Protein AF-A0A067DYV3-F1 (afdb_monomer)

pLDDT: mean 90.8, std 12.1, range [47.94, 98.81]

Mean predicted aligned error: 5.03 Å

Foldseek 3Di:
DVVLCCLQCVQAVVLVVVCVVCLVVQLVVQAAEAEHEAACLLVDPDPPCVSNNVSRVNVQVVQVVCCVVCVVSNYHGYYDHDYDDPDPVVVVVVVVVVVVVVVVD

Seque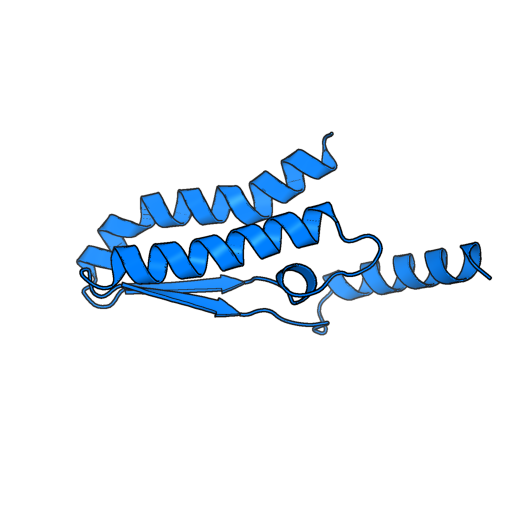nce (105 aa):
MEDFSTIMTTNFESAYHLSQLAHPLLKASGNGNIVFISSVAGVIALPMCSIYASSKGAMNELTKNLACEWAKDKIRVNSVAPWMIRTPLVDNLKKILRSWNKQIA

Secondary structure (DSSP, 8-state):
-HHHHHHHIIIIIHHHHHHHHHHHHHHHTSSEEEEEE--GGGTS--TT-HHHHHHHHHHHHHHHHHHHHHGGGTEEEEEE---S-SSHHHHHHHHHHHHHHHH--

Structure (mmCIF, N/CA/C/O backbone):
data_AF-A0A067DYV3-F1
#
_entry.id   AF-A0A067DYV3-F1
#
loop_
_atom_site.group_PDB
_atom_site.id
_atom_site.type_symbol
_atom_site.label_atom_id
_atom_site.label_alt_id
_atom_site.label_comp_id
_atom_site.label_asym_id
_atom_site.label_entity_id
_atom_site.label_seq_id
_atom_site.pdbx_PDB_ins_code
_atom_site.Cartn_x
_atom_site.Cartn_y
_atom_site.Cartn_z
_atom_site.o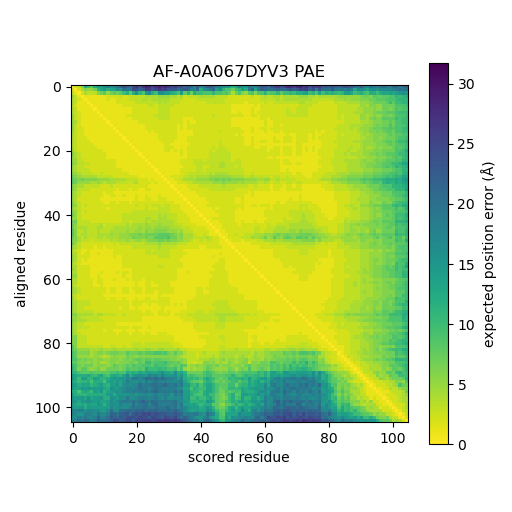ccupancy
_atom_site.B_iso_or_equiv
_atom_site.auth_seq_id
_atom_site.auth_comp_id
_atom_site.auth_asym_id
_atom_site.auth_atom_id
_atom_site.pdbx_PDB_model_num
ATOM 1 N N . MET A 1 1 ? 19.197 8.541 -10.125 1.00 47.94 1 MET A N 1
ATOM 2 C CA . MET A 1 1 ? 18.776 8.888 -8.745 1.00 47.94 1 MET A CA 1
ATOM 3 C C . MET A 1 1 ? 17.387 9.504 -8.737 1.00 47.94 1 MET A C 1
ATOM 5 O O . MET A 1 1 ? 16.595 9.108 -7.894 1.00 47.94 1 MET A O 1
ATOM 9 N N . GLU A 1 2 ? 17.077 10.386 -9.691 1.00 60.88 2 GLU A N 1
ATOM 10 C CA . GLU A 1 2 ? 15.751 11.003 -9.845 1.00 60.88 2 GLU A CA 1
ATOM 11 C C . GLU A 1 2 ? 14.628 9.957 -9.985 1.00 60.88 2 GLU A C 1
ATOM 13 O O . GLU A 1 2 ? 13.720 9.943 -9.163 1.00 60.88 2 GLU A O 1
ATOM 18 N N . ASP A 1 3 ? 14.782 8.960 -10.869 1.00 81.69 3 ASP A N 1
ATOM 19 C CA . ASP A 1 3 ? 13.782 7.888 -11.049 1.00 81.69 3 ASP A CA 1
ATOM 20 C C . ASP A 1 3 ? 13.462 7.093 -9.773 1.00 81.69 3 ASP A C 1
ATOM 22 O O . ASP A 1 3 ? 12.311 6.732 -9.541 1.00 81.69 3 ASP A O 1
ATOM 26 N N . PHE A 1 4 ? 14.462 6.812 -8.927 1.00 91.56 4 PHE A N 1
ATOM 27 C CA . PHE A 1 4 ? 14.230 6.068 -7.686 1.00 91.56 4 PHE A CA 1
ATOM 28 C C . PHE A 1 4 ? 13.371 6.874 -6.715 1.00 91.56 4 PHE A C 1
ATOM 30 O O . PHE A 1 4 ? 12.333 6.387 -6.265 1.00 91.56 4 PHE A O 1
ATOM 37 N N . SER A 1 5 ? 13.806 8.103 -6.423 1.00 95.19 5 SER A N 1
ATOM 38 C CA . SER A 1 5 ? 13.125 8.997 -5.486 1.00 95.19 5 SER A CA 1
ATOM 39 C C . SER A 1 5 ? 11.705 9.281 -5.965 1.00 95.19 5 SER A C 1
ATOM 41 O O . SER A 1 5 ? 10.744 9.033 -5.244 1.00 95.19 5 SER A O 1
ATOM 43 N N . THR A 1 6 ? 11.543 9.659 -7.236 1.00 95.25 6 THR A N 1
ATOM 44 C CA . THR A 1 6 ? 10.227 9.937 -7.814 1.00 95.25 6 THR A CA 1
ATOM 45 C C . THR A 1 6 ? 9.287 8.737 -7.702 1.00 95.25 6 THR A C 1
ATOM 47 O O . THR A 1 6 ? 8.142 8.914 -7.284 1.00 95.25 6 THR A O 1
ATOM 50 N N . ILE A 1 7 ? 9.740 7.517 -8.021 1.00 95.00 7 ILE A N 1
ATOM 51 C CA . ILE A 1 7 ? 8.894 6.314 -7.937 1.00 95.00 7 ILE A CA 1
ATOM 52 C C . ILE A 1 7 ? 8.521 5.996 -6.485 1.00 95.00 7 ILE A C 1
ATOM 54 O O . ILE A 1 7 ? 7.349 5.729 -6.208 1.00 95.00 7 ILE A O 1
ATOM 58 N N . MET A 1 8 ? 9.485 6.016 -5.563 1.00 97.12 8 MET A N 1
ATOM 59 C CA . MET A 1 8 ? 9.242 5.673 -4.159 1.00 97.12 8 MET A CA 1
ATOM 60 C C . MET A 1 8 ? 8.365 6.711 -3.462 1.00 97.12 8 MET A C 1
ATOM 62 O O . MET A 1 8 ? 7.363 6.336 -2.847 1.00 97.12 8 MET A O 1
ATOM 66 N N . THR A 1 9 ? 8.668 7.998 -3.632 1.00 97.56 9 THR A N 1
ATOM 67 C CA . THR A 1 9 ? 7.876 9.084 -3.055 1.00 97.56 9 THR A CA 1
ATOM 68 C C . THR A 1 9 ? 6.454 9.083 -3.609 1.00 97.56 9 THR A C 1
ATOM 70 O O . THR A 1 9 ? 5.488 9.162 -2.849 1.00 97.56 9 THR A O 1
ATOM 73 N N . THR A 1 10 ? 6.294 8.907 -4.925 1.00 96.06 10 THR A N 1
ATOM 74 C CA . THR A 1 10 ? 4.966 8.921 -5.559 1.00 96.06 10 THR A CA 1
ATOM 75 C C . THR A 1 10 ? 4.130 7.703 -5.187 1.00 96.06 10 THR A C 1
ATOM 77 O O . THR A 1 10 ? 2.943 7.857 -4.914 1.00 96.06 10 THR A O 1
ATOM 80 N N . ASN A 1 11 ? 4.701 6.495 -5.183 1.00 96.69 11 ASN A N 1
ATOM 81 C CA . ASN A 1 11 ? 3.914 5.275 -4.989 1.00 96.69 11 ASN A CA 1
ATOM 82 C C . ASN A 1 11 ? 3.753 4.889 -3.519 1.00 96.69 11 ASN A C 1
ATOM 84 O O . ASN A 1 11 ? 2.665 4.479 -3.120 1.00 96.69 11 ASN A O 1
ATOM 88 N N . PHE A 1 12 ? 4.838 4.943 -2.747 1.00 97.94 12 PHE A N 1
ATOM 89 C CA . PHE A 1 12 ? 4.880 4.382 -1.401 1.00 97.94 12 PHE A CA 1
ATOM 90 C C . PHE A 1 12 ? 4.750 5.458 -0.325 1.00 97.94 12 PHE A C 1
ATOM 92 O O . PHE A 1 12 ? 3.833 5.378 0.492 1.00 97.94 12 PHE A O 1
ATOM 99 N N . GLU A 1 13 ? 5.618 6.473 -0.328 1.00 98.25 13 GLU A N 1
ATOM 100 C CA . GLU A 1 13 ? 5.633 7.482 0.745 1.00 98.25 13 GLU A CA 1
ATOM 101 C C . GLU A 1 13 ? 4.330 8.285 0.769 1.00 98.25 13 GLU A C 1
ATOM 103 O O . GLU A 1 13 ? 3.757 8.490 1.838 1.00 98.25 13 GLU A O 1
ATOM 108 N N . SER A 1 14 ? 3.807 8.668 -0.402 1.00 98.06 14 SER A N 1
ATOM 109 C CA . SER A 1 14 ? 2.518 9.362 -0.508 1.00 98.06 14 SER A CA 1
ATOM 110 C C . SER A 1 14 ? 1.379 8.560 0.137 1.00 98.06 14 SER A C 1
ATOM 112 O O . SER A 1 14 ? 0.603 9.103 0.924 1.00 98.06 14 SER A O 1
ATOM 114 N N . ALA A 1 15 ? 1.309 7.255 -0.143 1.00 98.19 15 ALA A N 1
ATOM 115 C CA . ALA A 1 15 ? 0.290 6.352 0.373 1.00 98.19 15 ALA A CA 1
ATOM 116 C C . ALA A 1 15 ? 0.437 6.155 1.887 1.00 98.19 15 ALA A C 1
ATOM 118 O O . ALA A 1 15 ? -0.561 6.182 2.612 1.00 98.19 15 ALA A O 1
ATOM 119 N N . TYR A 1 16 ? 1.671 6.004 2.369 1.00 98.50 16 TYR A N 1
ATOM 120 C CA . TYR A 1 16 ? 1.980 5.890 3.790 1.00 98.50 16 TYR A CA 1
ATOM 121 C C . TYR A 1 16 ? 1.576 7.152 4.562 1.00 98.50 16 TYR A C 1
ATOM 123 O O . TYR A 1 16 ? 0.762 7.075 5.485 1.00 98.50 16 TYR A O 1
ATOM 131 N N . HIS A 1 17 ? 2.066 8.323 4.149 1.00 98.69 17 HIS A N 1
ATOM 132 C CA . HIS A 1 17 ? 1.785 9.584 4.835 1.00 98.69 17 HIS A CA 1
ATOM 133 C C . HIS A 1 17 ? 0.305 9.963 4.773 1.00 98.69 17 HIS A C 1
ATOM 135 O O . HIS A 1 17 ? -0.263 10.372 5.787 1.00 98.69 17 HIS A O 1
ATOM 141 N N . LEU A 1 18 ? -0.355 9.765 3.626 1.00 98.50 18 LEU A N 1
ATOM 142 C CA . LEU A 1 18 ? -1.795 9.994 3.517 1.00 98.50 18 LEU A CA 1
ATOM 143 C C . LEU A 1 18 ? -2.578 9.087 4.471 1.00 98.50 18 LEU A C 1
ATOM 145 O O . LEU A 1 18 ? -3.530 9.544 5.096 1.00 98.50 18 LEU A O 1
ATOM 149 N N . SER A 1 19 ? -2.164 7.828 4.630 1.00 98.56 19 SER A N 1
ATOM 150 C CA . SER A 1 19 ? -2.818 6.904 5.561 1.00 98.56 19 SER A CA 1
ATOM 151 C C . SER A 1 19 ? -2.687 7.380 7.008 1.00 98.56 19 SER A C 1
ATOM 153 O O . SER A 1 19 ? -3.678 7.367 7.737 1.00 98.56 19 SER A O 1
ATOM 155 N N . GLN A 1 20 ? -1.504 7.852 7.418 1.00 98.50 20 GLN A N 1
ATOM 156 C CA . GLN A 1 20 ? -1.297 8.407 8.762 1.00 98.50 20 GLN A CA 1
ATOM 157 C C . GLN A 1 20 ? -2.196 9.621 9.022 1.00 98.50 2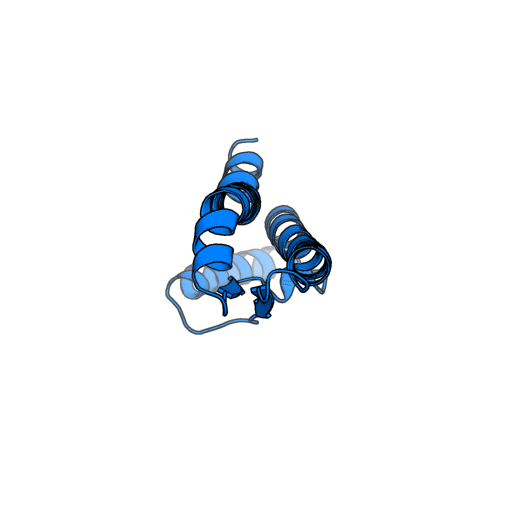0 GLN A C 1
ATOM 159 O O . GLN A 1 20 ? -2.850 9.697 10.062 1.00 98.50 20 GLN A O 1
ATOM 164 N N . LEU A 1 21 ? -2.270 10.546 8.060 1.00 98.75 21 LEU A N 1
ATOM 165 C CA . LEU A 1 21 ? -3.113 11.740 8.159 1.00 98.75 21 LEU A CA 1
ATOM 166 C C . LEU A 1 21 ? -4.612 11.400 8.138 1.00 98.75 21 LEU A C 1
ATOM 168 O O . LEU A 1 21 ? -5.407 12.062 8.804 1.00 98.75 21 LEU A O 1
ATOM 172 N N . ALA A 1 22 ? -5.006 10.361 7.399 1.00 98.44 22 ALA A N 1
ATOM 173 C CA . ALA A 1 22 ? -6.395 9.929 7.286 1.00 98.44 22 ALA A CA 1
ATOM 174 C C . ALA A 1 22 ? -6.881 9.110 8.491 1.00 98.44 22 ALA A C 1
ATOM 176 O O . ALA A 1 22 ? -8.088 9.072 8.730 1.00 98.44 22 ALA A O 1
ATOM 177 N N . HIS A 1 23 ? -5.988 8.470 9.258 1.00 98.69 23 HIS A N 1
ATOM 178 C CA . HIS A 1 23 ? -6.346 7.614 10.400 1.00 98.69 23 HIS A CA 1
ATOM 179 C C . HIS A 1 23 ? -7.379 8.232 11.361 1.00 98.69 23 HIS A C 1
ATOM 181 O O . HIS A 1 23 ? -8.409 7.586 11.572 1.00 98.69 23 HIS A O 1
ATOM 187 N N . PRO A 1 24 ? -7.213 9.464 11.895 1.00 98.56 24 PRO A N 1
ATOM 188 C CA . PRO A 1 24 ? -8.201 10.042 12.808 1.00 98.56 24 PRO A CA 1
ATOM 189 C C . PRO A 1 24 ? -9.583 10.211 12.162 1.00 98.56 24 PRO A C 1
ATOM 191 O O . PRO A 1 24 ? -10.599 9.974 12.814 1.00 98.56 24 PRO A O 1
ATOM 194 N N . LEU A 1 25 ? -9.635 10.561 10.874 1.00 98.56 25 LEU A N 1
ATOM 195 C CA . LEU A 1 25 ? -10.885 10.738 10.129 1.00 98.56 25 LEU A CA 1
ATOM 196 C C . LEU A 1 25 ? -11.561 9.391 9.841 1.00 98.56 25 LEU A C 1
ATOM 198 O O . LEU A 1 25 ? -12.770 9.239 10.023 1.00 98.56 25 LEU A O 1
ATOM 202 N N . LEU A 1 26 ? -10.775 8.389 9.445 1.00 98.62 26 LEU A N 1
ATOM 203 C CA . LEU A 1 26 ? -11.250 7.025 9.219 1.00 98.62 26 LEU A CA 1
ATOM 204 C C . LEU A 1 26 ? -11.783 6.408 10.511 1.00 98.62 26 LEU A C 1
ATOM 206 O O . LEU A 1 26 ? -12.852 5.801 10.502 1.00 98.62 26 LEU A O 1
ATOM 210 N N . LYS A 1 27 ? -11.088 6.616 11.630 1.00 98.44 27 LYS A N 1
ATOM 211 C CA . LYS A 1 27 ? -11.530 6.167 12.951 1.00 98.44 27 LYS A CA 1
ATOM 212 C C . LYS A 1 27 ? -12.824 6.860 13.376 1.00 98.44 27 LYS A C 1
ATOM 214 O O . LYS A 1 27 ? -13.749 6.186 13.824 1.00 98.44 27 LYS A O 1
ATOM 219 N N . ALA A 1 28 ? -12.923 8.179 13.190 1.00 98.44 28 ALA A N 1
ATOM 220 C CA . ALA A 1 28 ? -14.132 8.941 13.506 1.00 98.44 28 ALA A CA 1
ATOM 221 C C . ALA A 1 28 ? -15.356 8.484 12.693 1.00 98.44 28 ALA A C 1
ATOM 223 O O . ALA A 1 28 ? -16.477 8.554 13.190 1.00 98.44 28 ALA A O 1
ATOM 224 N N . SER A 1 29 ? -15.152 7.960 11.478 1.00 97.94 29 SER A N 1
ATOM 225 C CA . SER A 1 29 ? -16.242 7.420 10.650 1.00 97.94 29 SER A CA 1
ATOM 226 C C . SER A 1 29 ? -16.899 6.153 11.223 1.00 97.94 29 SER A C 1
ATOM 228 O O . SER A 1 29 ? -18.014 5.812 10.835 1.00 97.94 29 SER A O 1
ATOM 230 N N . GLY A 1 30 ? -16.211 5.419 12.107 1.00 96.94 30 GLY A N 1
ATOM 231 C CA . GLY A 1 30 ? -16.691 4.163 12.695 1.00 96.94 30 GLY A CA 1
ATOM 232 C C . GLY A 1 30 ? -16.732 2.949 11.750 1.00 96.94 30 GLY A C 1
ATOM 233 O O . GLY A 1 30 ? -17.036 1.848 12.215 1.00 96.94 30 GLY A O 1
ATOM 234 N N . ASN A 1 31 ? -16.428 3.126 10.456 1.00 97.19 31 ASN A N 1
ATOM 235 C CA . ASN A 1 31 ? -16.355 2.064 9.442 1.00 97.19 31 ASN A CA 1
ATOM 236 C C . ASN A 1 31 ? -15.382 2.446 8.305 1.00 97.19 31 ASN A C 1
ATOM 238 O O . ASN A 1 31 ? -15.752 2.533 7.128 1.00 97.19 31 ASN A O 1
ATOM 242 N N . GLY A 1 32 ? -14.133 2.740 8.666 1.00 98.19 32 GLY A N 1
ATOM 243 C CA . GLY A 1 32 ? -13.117 3.206 7.724 1.00 98.19 32 GLY A CA 1
ATOM 244 C C . GLY A 1 32 ? -12.669 2.112 6.751 1.00 98.19 32 GLY A C 1
ATOM 245 O O . GLY A 1 32 ? -12.562 0.939 7.108 1.00 98.19 32 GLY A O 1
ATOM 246 N N . ASN A 1 33 ? -12.367 2.489 5.508 1.00 98.44 33 ASN A N 1
ATOM 247 C CA . ASN A 1 33 ? -11.848 1.563 4.503 1.00 98.44 33 ASN A CA 1
ATOM 248 C C . ASN A 1 33 ? -10.721 2.217 3.696 1.00 98.44 33 ASN A C 1
ATOM 250 O O . ASN A 1 33 ? -10.880 3.330 3.200 1.00 98.44 33 ASN A O 1
ATOM 254 N N . ILE A 1 34 ? -9.613 1.497 3.522 1.00 98.69 34 ILE A N 1
ATOM 255 C CA . ILE A 1 34 ? -8.513 1.854 2.620 1.00 98.69 34 ILE A CA 1
ATOM 256 C C . ILE A 1 34 ? -8.335 0.728 1.604 1.00 98.69 34 ILE A C 1
ATOM 258 O O . ILE A 1 34 ? -8.277 -0.451 1.966 1.00 98.69 34 ILE A O 1
ATOM 262 N N . VAL A 1 35 ? -8.220 1.102 0.330 1.00 98.56 35 VAL A N 1
ATOM 263 C CA . VAL A 1 35 ? -7.864 0.187 -0.755 1.00 98.56 35 VAL A CA 1
ATOM 264 C C . VAL A 1 35 ? -6.650 0.740 -1.482 1.00 98.56 35 VAL A C 1
ATOM 266 O O . VAL A 1 35 ? -6.7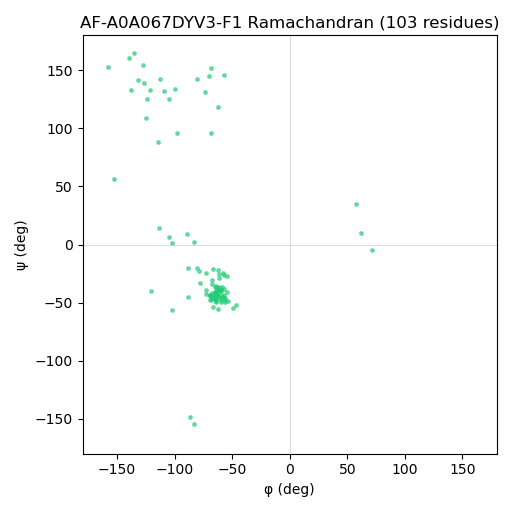40 1.735 -2.199 1.00 98.56 35 VAL A O 1
ATOM 269 N N . PHE A 1 36 ? -5.509 0.086 -1.304 1.00 98.62 36 PHE A N 1
ATOM 270 C CA . PHE A 1 36 ? -4.300 0.416 -2.040 1.00 98.62 36 PHE A CA 1
ATOM 271 C C . PHE A 1 36 ? -4.315 -0.201 -3.438 1.00 98.62 36 PHE A C 1
ATOM 273 O O . PHE A 1 36 ? -4.740 -1.340 -3.639 1.00 98.62 36 PHE A O 1
ATOM 280 N N . ILE A 1 37 ? -3.794 0.549 -4.409 1.00 97.38 37 ILE A N 1
ATOM 281 C CA . ILE A 1 37 ? -3.575 0.057 -5.769 1.00 97.38 37 ILE A CA 1
ATOM 282 C C . ILE A 1 37 ? -2.113 -0.361 -5.905 1.00 97.38 37 ILE A C 1
ATOM 284 O O . ILE A 1 37 ? -1.217 0.460 -6.143 1.00 97.38 37 ILE A O 1
ATOM 288 N N . SER A 1 38 ? -1.880 -1.656 -5.727 1.00 96.88 38 SER A N 1
ATOM 289 C CA . SER A 1 38 ? -0.579 -2.284 -5.903 1.00 96.88 38 SER A CA 1
ATOM 290 C C . SER A 1 38 ? -0.354 -2.686 -7.372 1.00 96.88 38 SER A C 1
ATOM 292 O O . SER A 1 38 ? -0.802 -2.008 -8.298 1.00 96.88 38 SER A O 1
ATOM 294 N N . SER A 1 39 ? 0.395 -3.757 -7.602 1.00 96.62 39 SER A N 1
ATOM 295 C CA . SER A 1 39 ? 0.670 -4.369 -8.894 1.00 96.62 39 SER A CA 1
ATOM 296 C C . SER A 1 39 ? 1.085 -5.812 -8.675 1.00 96.62 39 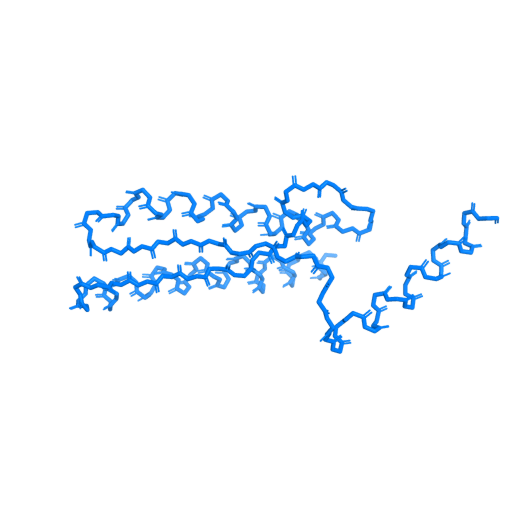SER A C 1
ATOM 298 O O . SER A 1 39 ? 1.703 -6.139 -7.660 1.00 96.62 39 SER A O 1
ATOM 300 N N . VAL A 1 40 ? 0.838 -6.663 -9.663 1.00 96.50 40 VAL A N 1
ATOM 301 C CA . VAL A 1 40 ? 1.431 -8.002 -9.689 1.00 96.50 40 VAL A CA 1
ATOM 302 C C . VAL A 1 40 ? 2.967 -7.983 -9.641 1.00 96.50 40 VAL A C 1
ATOM 304 O O . VAL A 1 40 ? 3.572 -8.904 -9.102 1.00 96.50 40 VAL A O 1
ATOM 307 N N . ALA A 1 41 ? 3.601 -6.902 -10.112 1.00 94.94 41 ALA A N 1
ATOM 308 C CA . ALA A 1 41 ? 5.045 -6.700 -10.001 1.00 94.94 41 ALA A CA 1
ATOM 309 C C . ALA A 1 41 ? 5.514 -6.610 -8.536 1.00 94.94 41 ALA A C 1
ATOM 311 O O . ALA A 1 41 ? 6.677 -6.846 -8.249 1.00 94.94 41 ALA A O 1
ATOM 312 N N . GLY A 1 42 ? 4.616 -6.274 -7.601 1.00 95.62 42 GLY A N 1
ATOM 313 C CA . GLY A 1 42 ? 4.884 -6.306 -6.160 1.00 95.62 42 GLY A CA 1
ATOM 314 C C . GLY A 1 42 ? 4.715 -7.691 -5.524 1.00 95.62 42 GLY A C 1
ATOM 315 O O . GLY A 1 42 ? 4.818 -7.805 -4.305 1.00 95.62 42 GLY A O 1
ATOM 316 N N . VAL A 1 43 ? 4.396 -8.718 -6.319 1.00 96.75 43 VAL A N 1
ATOM 317 C CA . VAL A 1 43 ? 4.187 -10.109 -5.879 1.00 96.75 43 VAL A CA 1
ATOM 318 C C . VAL A 1 43 ? 5.158 -11.057 -6.582 1.00 96.75 43 VAL A C 1
ATOM 320 O O . VAL A 1 43 ? 5.695 -11.960 -5.948 1.00 96.75 43 VAL A O 1
ATOM 323 N N . ILE A 1 44 ? 5.407 -10.848 -7.877 1.00 94.56 44 ILE A N 1
ATOM 324 C CA . ILE A 1 44 ? 6.348 -11.644 -8.673 1.00 94.56 44 ILE A CA 1
ATOM 325 C C . ILE A 1 44 ? 7.358 -10.744 -9.387 1.00 94.56 44 ILE A C 1
ATOM 327 O O . ILE A 1 44 ? 7.071 -9.589 -9.701 1.00 94.56 44 ILE A O 1
ATOM 331 N N . ALA A 1 45 ? 8.533 -11.293 -9.697 1.00 92.44 45 ALA A N 1
ATOM 332 C CA . ALA A 1 45 ? 9.574 -10.571 -10.416 1.00 92.44 45 ALA A CA 1
ATOM 333 C C . ALA A 1 45 ? 9.221 -10.395 -11.902 1.00 92.44 45 ALA A C 1
ATOM 335 O O . ALA A 1 45 ? 8.880 -11.358 -12.588 1.00 92.44 45 ALA A O 1
ATOM 336 N N . LEU A 1 46 ? 9.361 -9.165 -12.404 1.00 87.19 46 LEU A N 1
ATOM 337 C CA . LEU A 1 46 ? 9.211 -8.822 -13.819 1.00 87.19 46 LEU A CA 1
ATOM 338 C C . LEU A 1 46 ? 10.453 -8.061 -14.320 1.00 87.19 46 LEU A C 1
ATOM 340 O O . LEU A 1 46 ? 10.958 -7.190 -13.599 1.00 87.19 46 LEU A O 1
ATOM 344 N N . PRO A 1 47 ? 10.946 -8.343 -15.543 1.00 83.56 47 PRO A N 1
ATOM 345 C CA . PRO A 1 47 ? 12.072 -7.616 -16.124 1.00 83.56 47 PRO A CA 1
ATOM 346 C C . PRO A 1 47 ? 11.807 -6.109 -16.205 1.00 83.56 47 PRO A C 1
ATOM 348 O O . PRO A 1 47 ? 10.684 -5.684 -16.457 1.00 83.56 47 PRO A O 1
ATOM 351 N N . MET A 1 48 ? 12.860 -5.302 -16.030 1.00 83.38 48 MET A N 1
ATOM 352 C CA . MET A 1 48 ? 12.830 -3.831 -16.136 1.00 83.38 48 MET A CA 1
ATOM 353 C C . MET A 1 48 ? 11.925 -3.101 -15.123 1.00 83.38 48 MET A C 1
ATOM 355 O O . MET A 1 48 ? 11.729 -1.894 -15.237 1.00 83.38 48 MET A O 1
ATOM 359 N N . CYS A 1 49 ? 11.394 -3.793 -14.112 1.00 88.19 49 CYS A N 1
ATOM 360 C CA . CYS A 1 49 ? 10.481 -3.204 -13.131 1.00 88.19 49 CYS A CA 1
ATOM 361 C C . CYS A 1 49 ? 11.051 -3.129 -11.710 1.00 88.19 49 CYS A C 1
ATOM 363 O O . CYS A 1 49 ? 10.271 -2.894 -10.804 1.00 88.19 49 CYS A O 1
ATOM 365 N N . SER A 1 50 ? 12.357 -3.308 -11.477 1.00 91.75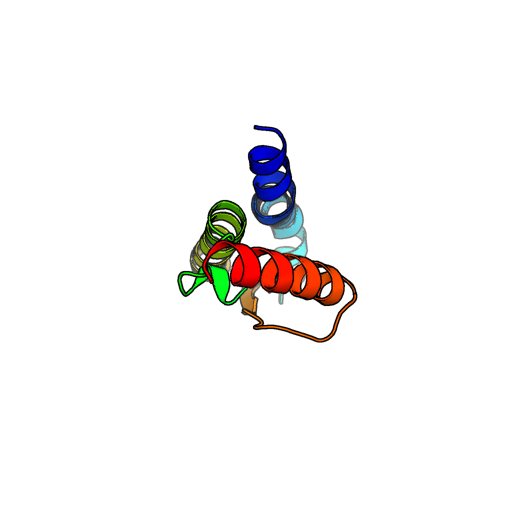 50 SER A N 1
ATOM 366 C CA . SER A 1 50 ? 12.924 -3.499 -10.124 1.00 91.75 50 SER A CA 1
ATOM 367 C C . SER A 1 50 ? 12.462 -2.463 -9.088 1.00 91.75 50 SER A C 1
ATOM 369 O O . SER A 1 50 ? 11.897 -2.835 -8.067 1.00 91.75 50 SER A O 1
ATOM 371 N N . ILE A 1 51 ? 12.625 -1.166 -9.361 1.00 94.12 51 ILE A N 1
ATOM 372 C CA . ILE A 1 51 ? 12.246 -0.095 -8.421 1.00 94.12 51 ILE A CA 1
ATOM 373 C C . ILE A 1 51 ? 10.721 0.001 -8.271 1.00 94.12 51 ILE A C 1
ATOM 375 O O . ILE A 1 51 ? 10.200 0.098 -7.160 1.00 94.12 51 ILE A O 1
ATOM 379 N N . TYR A 1 52 ? 9.987 -0.064 -9.385 1.00 93.44 52 TYR A N 1
ATOM 380 C CA . TYR A 1 52 ? 8.524 -0.052 -9.372 1.00 93.44 52 TYR A CA 1
ATOM 381 C C . TYR A 1 52 ? 7.958 -1.234 -8.569 1.00 93.44 52 TYR A C 1
ATOM 383 O O . TYR A 1 52 ? 7.125 -1.033 -7.686 1.00 93.44 52 TYR A O 1
ATOM 391 N N . ALA A 1 53 ? 8.459 -2.443 -8.826 1.00 95.38 53 ALA A N 1
ATOM 392 C CA . ALA A 1 53 ? 8.139 -3.680 -8.128 1.00 95.38 53 ALA A CA 1
ATOM 393 C C . ALA A 1 53 ? 8.405 -3.545 -6.628 1.00 95.38 53 ALA A C 1
ATOM 395 O O . ALA A 1 53 ? 7.503 -3.817 -5.839 1.00 95.38 53 ALA A O 1
ATOM 396 N N . SER A 1 54 ? 9.573 -3.025 -6.234 1.00 96.62 54 SER A N 1
ATOM 397 C CA . SER A 1 54 ? 9.888 -2.749 -4.828 1.00 96.62 54 SER A CA 1
ATOM 398 C C . SER A 1 54 ? 8.889 -1.784 -4.187 1.00 96.62 54 SER A C 1
ATOM 400 O O . SER A 1 54 ? 8.380 -2.075 -3.107 1.00 96.62 54 SER A O 1
ATOM 402 N N . SER A 1 55 ? 8.529 -0.685 -4.864 1.00 97.62 55 SER A N 1
ATOM 403 C CA . SER A 1 55 ? 7.538 0.271 -4.340 1.00 97.62 55 SER A CA 1
ATOM 404 C C . SER A 1 55 ? 6.161 -0.377 -4.128 1.00 97.62 55 SER A C 1
ATOM 406 O O . SER A 1 55 ? 5.496 -0.126 -3.125 1.00 97.62 55 SER A O 1
ATOM 408 N N . LYS A 1 56 ? 5.745 -1.272 -5.034 1.00 97.62 56 LYS A N 1
ATOM 409 C CA . LYS A 1 56 ? 4.460 -1.984 -4.953 1.00 97.62 56 LYS A CA 1
ATOM 410 C C . LYS A 1 56 ? 4.490 -3.134 -3.943 1.00 97.62 56 LYS A C 1
ATOM 412 O O . LYS A 1 56 ? 3.496 -3.366 -3.257 1.00 97.62 56 LYS A O 1
ATOM 417 N N . GLY A 1 57 ? 5.634 -3.794 -3.782 1.00 98.12 57 GLY A N 1
ATOM 418 C CA . GLY A 1 57 ? 5.872 -4.764 -2.715 1.00 98.12 57 GLY A CA 1
ATOM 419 C C . GLY A 1 57 ? 5.802 -4.117 -1.331 1.00 98.12 57 GLY A C 1
ATOM 420 O O . GLY A 1 57 ? 5.117 -4.632 -0.449 1.00 98.12 57 GLY A O 1
ATOM 421 N N . ALA A 1 58 ? 6.399 -2.932 -1.165 1.00 98.31 58 ALA A N 1
ATOM 422 C CA . ALA A 1 58 ? 6.302 -2.158 0.072 1.00 98.31 58 ALA A CA 1
ATOM 423 C C . ALA A 1 58 ? 4.845 -1.793 0.413 1.00 98.31 58 ALA A C 1
ATOM 425 O O . ALA A 1 58 ? 4.428 -1.930 1.561 1.00 98.31 58 ALA A O 1
ATOM 426 N N . MET A 1 59 ? 4.030 -1.422 -0.582 1.00 98.44 59 MET A N 1
ATOM 427 C CA . MET A 1 59 ? 2.591 -1.192 -0.379 1.00 98.44 59 MET A CA 1
ATOM 428 C C . MET A 1 59 ? 1.843 -2.461 0.065 1.00 98.44 59 MET A C 1
ATOM 430 O O . MET A 1 59 ? 0.936 -2.377 0.894 1.00 98.44 59 MET A O 1
ATOM 434 N N . ASN A 1 60 ? 2.207 -3.639 -0.453 1.00 98.50 60 ASN A N 1
ATOM 435 C CA . ASN A 1 60 ? 1.602 -4.909 -0.031 1.00 98.50 60 ASN A CA 1
ATOM 436 C C . ASN A 1 60 ? 1.916 -5.223 1.437 1.00 98.50 60 ASN A C 1
ATOM 438 O O . ASN A 1 60 ? 1.031 -5.655 2.176 1.00 98.50 60 ASN A O 1
ATOM 442 N N . GLU A 1 61 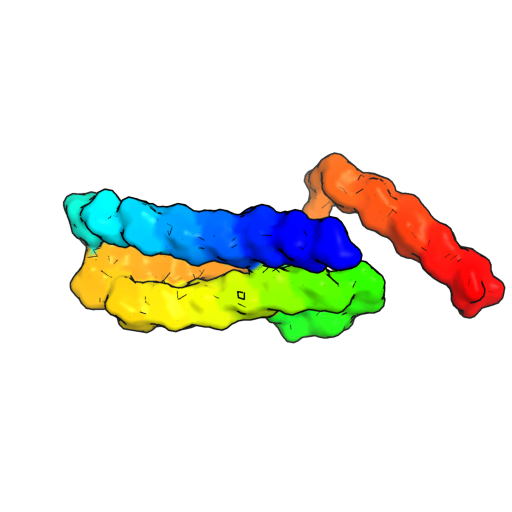? 3.152 -4.977 1.872 1.00 98.56 61 GLU A N 1
ATOM 443 C CA . GLU A 1 61 ? 3.538 -5.149 3.273 1.00 98.56 61 GLU A CA 1
ATOM 444 C C . GLU A 1 61 ? 2.843 -4.128 4.179 1.00 98.56 61 GLU A C 1
ATOM 446 O O . GLU A 1 61 ? 2.267 -4.495 5.204 1.00 98.56 61 GLU A O 1
ATOM 451 N N . LEU A 1 62 ? 2.794 -2.862 3.759 1.00 98.56 62 LEU A N 1
ATOM 452 C CA . LEU A 1 62 ? 2.073 -1.811 4.475 1.00 98.56 62 LEU A CA 1
ATOM 453 C C . LEU A 1 62 ? 0.595 -2.168 4.665 1.00 98.56 62 LEU A C 1
ATOM 455 O O . LEU A 1 62 ? 0.058 -2.018 5.755 1.00 98.56 62 LEU A O 1
ATOM 459 N N . THR A 1 63 ? -0.049 -2.697 3.623 1.00 98.81 63 THR A N 1
ATOM 460 C CA . THR A 1 63 ? -1.452 -3.136 3.676 1.00 98.81 63 THR A CA 1
ATOM 461 C C . THR A 1 63 ? -1.688 -4.118 4.818 1.00 98.81 63 THR A C 1
ATOM 463 O O . THR A 1 63 ? -2.630 -3.940 5.587 1.00 98.81 63 THR A O 1
ATOM 466 N N . LYS A 1 64 ? -0.835 -5.144 4.936 1.00 98.62 64 LYS A N 1
ATOM 467 C CA . LYS A 1 64 ? -0.963 -6.177 5.973 1.00 98.62 64 LYS A CA 1
ATOM 468 C C . LYS A 1 64 ? -0.777 -5.587 7.368 1.00 98.62 64 LYS A C 1
ATOM 470 O O . LYS A 1 64 ? -1.594 -5.854 8.245 1.00 98.62 64 LYS A O 1
ATOM 475 N N . ASN A 1 65 ? 0.253 -4.761 7.553 1.00 98.75 65 ASN A N 1
ATOM 476 C CA . ASN A 1 65 ? 0.538 -4.149 8.849 1.00 98.75 65 ASN A CA 1
ATOM 477 C C . ASN A 1 65 ? -0.595 -3.211 9.286 1.00 98.75 65 ASN A C 1
ATOM 479 O O . ASN A 1 65 ? -1.157 -3.405 10.362 1.00 98.75 65 ASN A O 1
ATOM 483 N N . LEU A 1 66 ? -1.040 -2.293 8.420 1.00 98.69 66 LEU A N 1
ATOM 484 C CA . LEU A 1 66 ? -2.137 -1.378 8.752 1.00 98.69 66 LEU A CA 1
ATOM 485 C C . LEU A 1 66 ? -3.469 -2.105 8.979 1.00 98.69 66 LEU A C 1
ATOM 487 O O . LEU A 1 66 ? -4.240 -1.705 9.849 1.00 98.69 66 LEU A O 1
ATOM 491 N N . ALA A 1 67 ? -3.750 -3.182 8.236 1.00 98.75 67 ALA A N 1
ATOM 492 C CA . ALA A 1 67 ? -4.948 -3.990 8.463 1.00 98.75 67 ALA A CA 1
ATOM 493 C C . ALA A 1 67 ? -4.967 -4.584 9.879 1.00 98.75 67 ALA A C 1
ATOM 495 O O . ALA A 1 67 ?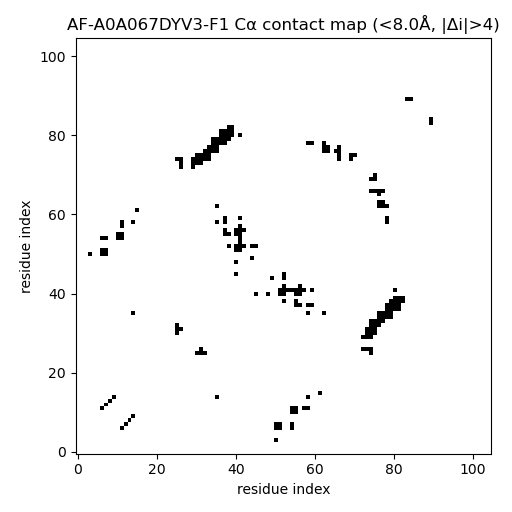 -5.999 -4.533 10.546 1.00 98.75 67 ALA A O 1
ATOM 496 N N . CYS A 1 68 ? -3.833 -5.110 10.348 1.00 98.56 68 CYS A N 1
ATOM 497 C CA . CYS A 1 68 ? -3.701 -5.653 11.698 1.00 98.56 68 CYS A CA 1
ATOM 498 C C . CYS A 1 68 ? -3.750 -4.551 12.767 1.00 98.56 68 CYS A C 1
ATOM 500 O O . CYS A 1 68 ? -4.488 -4.669 13.745 1.00 98.56 68 CYS A O 1
ATOM 502 N N . GLU A 1 69 ? -2.992 -3.471 12.578 1.00 98.50 69 GLU A N 1
ATOM 503 C CA . GLU A 1 69 ? -2.876 -2.381 13.551 1.00 98.50 69 GLU A CA 1
ATOM 504 C C . GLU A 1 69 ? -4.203 -1.646 13.769 1.00 98.50 69 GLU A C 1
ATOM 506 O O . GLU A 1 69 ? -4.536 -1.272 14.900 1.00 98.50 69 GLU A O 1
ATOM 511 N N . TRP A 1 70 ? -4.964 -1.424 12.693 1.00 98.56 70 TRP A N 1
ATOM 512 C CA . TRP A 1 70 ? -6.142 -0.551 12.708 1.00 98.56 70 TRP A CA 1
ATOM 513 C C . TRP A 1 70 ? -7.473 -1.310 12.758 1.00 98.56 70 TRP A C 1
ATOM 515 O O . TRP A 1 70 ? -8.533 -0.686 12.843 1.00 98.56 70 TRP A O 1
ATOM 525 N N . ALA A 1 71 ? -7.446 -2.647 12.811 1.00 98.31 71 ALA A N 1
ATOM 526 C CA . ALA A 1 71 ? -8.648 -3.472 12.964 1.00 98.31 71 ALA A CA 1
ATOM 527 C C . ALA A 1 71 ? -9.484 -3.077 14.196 1.00 98.31 71 ALA A C 1
ATOM 529 O O . ALA A 1 71 ? -10.710 -2.981 14.114 1.00 98.31 71 ALA A O 1
ATOM 530 N N . LYS A 1 72 ? -8.828 -2.783 15.329 1.00 97.88 72 LYS A N 1
ATOM 531 C CA . LYS A 1 72 ? -9.491 -2.345 16.575 1.00 97.88 72 LYS A CA 1
ATOM 532 C C . LYS A 1 72 ? -10.262 -1.030 16.425 1.00 97.88 72 LYS A C 1
ATOM 534 O O . LYS A 1 72 ? -11.222 -0.794 17.151 1.00 97.88 72 LYS A O 1
ATOM 539 N N . ASP A 1 73 ? -9.855 -0.197 15.470 1.00 98.50 73 ASP A N 1
ATOM 540 C CA . ASP A 1 73 ? -10.490 1.083 15.159 1.00 98.50 73 ASP A CA 1
ATOM 541 C C . ASP A 1 73 ? -11.615 0.927 14.118 1.00 98.50 73 ASP A C 1
ATOM 543 O O . ASP A 1 73 ? -12.138 1.923 13.624 1.00 98.50 73 ASP A O 1
ATOM 547 N N . LYS A 1 74 ? -12.004 -0.316 13.781 1.00 98.19 74 LYS A N 1
ATOM 548 C CA . LYS A 1 74 ? -12.968 -0.652 12.718 1.00 98.19 74 LYS A CA 1
ATOM 549 C C . LYS A 1 74 ? -12.552 -0.109 11.347 1.00 98.19 74 LYS A C 1
ATOM 551 O O . LYS A 1 74 ? -13.401 0.269 10.538 1.00 98.19 74 LYS A O 1
ATOM 556 N N . ILE A 1 75 ? -11.246 -0.082 11.081 1.00 98.81 75 ILE A N 1
ATOM 557 C CA . ILE A 1 75 ? -10.691 0.298 9.783 1.00 98.81 75 ILE A CA 1
ATOM 558 C C . ILE A 1 75 ? -10.227 -0.965 9.064 1.00 98.81 75 ILE A C 1
ATOM 560 O O . ILE A 1 75 ? -9.420 -1.732 9.588 1.00 98.81 75 ILE A O 1
ATOM 564 N N . ARG A 1 76 ? -10.722 -1.178 7.845 1.00 98.69 76 ARG A N 1
ATOM 565 C CA . ARG A 1 76 ? -10.262 -2.267 6.977 1.00 98.69 76 ARG A CA 1
ATOM 566 C C . ARG A 1 76 ? -9.268 -1.731 5.964 1.00 98.69 76 ARG A C 1
ATOM 568 O O . ARG A 1 76 ? -9.543 -0.739 5.292 1.00 98.69 76 ARG A O 1
ATOM 575 N N . VAL A 1 77 ? -8.159 -2.434 5.784 1.00 98.81 77 VAL A N 1
ATOM 576 C CA . VAL A 1 77 ? -7.136 -2.077 4.798 1.00 98.81 77 VAL A CA 1
ATOM 577 C C . VAL A 1 77 ? -6.915 -3.268 3.879 1.00 98.81 77 VAL A C 1
ATOM 579 O O . VAL A 1 77 ? -6.704 -4.385 4.341 1.00 98.81 77 VAL A O 1
ATOM 582 N N . ASN A 1 78 ? -7.039 -3.050 2.573 1.00 98.69 78 ASN A N 1
ATOM 583 C CA . ASN A 1 78 ? -6.831 -4.072 1.549 1.00 98.69 78 ASN A CA 1
ATOM 584 C C . ASN A 1 78 ? -5.991 -3.502 0.405 1.00 98.69 78 ASN A C 1
ATOM 586 O O . ASN A 1 78 ? -5.851 -2.288 0.261 1.00 98.69 78 ASN A O 1
ATOM 590 N N . SER A 1 79 ? -5.460 -4.388 -0.430 1.00 98.38 79 SER A N 1
ATOM 591 C CA . SER A 1 79 ? -4.722 -4.024 -1.634 1.00 98.38 79 SER A CA 1
ATOM 592 C C . SER A 1 79 ? -5.227 -4.840 -2.809 1.00 98.38 79 SER A C 1
ATOM 594 O O . SER A 1 79 ? -5.539 -6.023 -2.669 1.00 98.38 79 SER A O 1
ATOM 596 N N . VAL A 1 80 ? -5.302 -4.199 -3.969 1.00 98.19 80 VAL A N 1
ATOM 597 C CA . VAL A 1 80 ? -5.568 -4.857 -5.247 1.00 98.19 80 VAL A CA 1
ATOM 598 C C . VAL A 1 80 ? -4.284 -4.818 -6.060 1.00 98.19 80 VAL A C 1
ATOM 600 O O . VAL A 1 80 ? -3.666 -3.762 -6.185 1.00 98.19 80 VAL A O 1
ATOM 603 N N . ALA A 1 81 ? -3.891 -5.957 -6.630 1.00 97.19 81 ALA A N 1
ATOM 604 C CA . ALA A 1 81 ? -2.690 -6.099 -7.450 1.00 97.19 81 ALA A CA 1
ATOM 605 C C . ALA A 1 81 ? -3.069 -6.429 -8.906 1.00 97.19 81 ALA A C 1
ATOM 607 O O . ALA A 1 81 ? -3.176 -7.603 -9.263 1.00 97.19 81 ALA A O 1
ATOM 608 N N . PRO A 1 82 ? -3.298 -5.418 -9.765 1.00 95.25 82 PRO A N 1
ATOM 609 C CA . PRO A 1 82 ? -3.634 -5.660 -11.160 1.00 95.25 82 PRO A CA 1
ATOM 610 C C . PRO A 1 82 ? -2.458 -6.241 -11.953 1.00 95.25 82 PRO A C 1
ATOM 612 O O . PRO A 1 82 ? -1.290 -5.947 -11.677 1.00 95.25 82 PRO A O 1
ATOM 615 N N . TRP A 1 83 ? -2.794 -7.002 -12.996 1.00 91.62 83 TRP A N 1
ATOM 616 C CA . TRP A 1 83 ? -1.901 -7.260 -14.128 1.00 91.62 83 TRP A CA 1
ATOM 617 C C . TRP A 1 83 ? -1.994 -6.095 -15.136 1.00 91.62 83 TRP A C 1
ATOM 619 O O . TRP A 1 83 ? -2.340 -4.968 -14.785 1.00 91.62 83 TRP A O 1
ATOM 629 N N . MET A 1 84 ? -1.702 -6.340 -16.410 1.00 84.94 84 MET A N 1
ATOM 630 C CA . MET A 1 84 ? -1.957 -5.385 -17.486 1.00 84.94 84 MET A CA 1
ATOM 631 C C . MET A 1 84 ? -3.454 -5.088 -17.623 1.00 84.94 84 MET A C 1
ATOM 633 O O . MET A 1 84 ? -4.244 -5.961 -17.974 1.00 84.94 84 MET A O 1
ATOM 637 N N . ILE A 1 85 ? -3.818 -3.826 -17.412 1.00 88.38 85 ILE A N 1
ATOM 638 C CA . ILE A 1 85 ? -5.163 -3.287 -17.630 1.00 88.38 85 ILE A CA 1
ATOM 639 C C . ILE A 1 85 ? -5.103 -2.293 -18.788 1.00 88.38 85 ILE A C 1
ATOM 641 O O . ILE A 1 85 ? -4.130 -1.554 -18.921 1.00 88.38 85 ILE A O 1
ATOM 645 N N . ARG A 1 86 ? -6.133 -2.250 -19.641 1.00 85.94 86 ARG A N 1
ATOM 646 C CA . ARG A 1 86 ? -6.178 -1.319 -20.777 1.00 85.94 86 ARG A CA 1
ATOM 647 C C . ARG A 1 86 ? -6.320 0.125 -20.285 1.00 85.94 86 ARG A C 1
ATOM 649 O O . ARG A 1 86 ? -7.423 0.597 -20.036 1.00 85.94 86 ARG A O 1
ATOM 656 N N . THR A 1 87 ? -5.193 0.817 -20.183 1.00 86.00 87 THR A N 1
ATOM 657 C CA . THR A 1 87 ? -5.089 2.241 -19.847 1.00 86.00 87 THR A CA 1
ATOM 658 C C . THR A 1 87 ? -4.011 2.896 -20.720 1.00 86.00 87 THR A C 1
ATOM 660 O O . THR A 1 87 ? -3.137 2.183 -21.225 1.00 86.00 87 THR A O 1
ATOM 663 N N . PRO A 1 88 ? -4.003 4.235 -20.870 1.00 85.69 88 PRO A N 1
ATOM 664 C CA . PRO A 1 88 ? -2.953 4.937 -21.619 1.00 85.69 88 PRO A CA 1
ATOM 665 C C . PRO A 1 88 ? -1.524 4.635 -21.130 1.00 85.69 88 PRO A C 1
ATOM 667 O O . PRO A 1 88 ? -0.578 4.657 -21.913 1.00 85.69 88 PRO A O 1
ATOM 670 N N . LEU A 1 89 ? -1.358 4.281 -19.848 1.00 79.38 89 LEU A N 1
ATOM 671 C CA . LEU A 1 89 ? -0.070 3.891 -19.263 1.00 79.38 89 LEU A CA 1
ATOM 672 C C . LEU A 1 89 ? 0.545 2.666 -19.966 1.00 79.38 89 LEU A C 1
ATOM 674 O O . LEU A 1 89 ? 1.756 2.604 -20.184 1.00 79.38 89 LEU A O 1
ATOM 678 N N . VAL A 1 90 ? -0.286 1.695 -20.352 1.00 77.81 90 VAL A N 1
ATOM 679 C CA . VAL A 1 90 ? 0.174 0.442 -20.971 1.00 77.81 90 VAL A CA 1
ATOM 680 C C . VAL A 1 90 ? 0.654 0.647 -22.409 1.00 77.81 90 VAL A C 1
ATOM 682 O O . VAL A 1 90 ? 1.496 -0.116 -22.890 1.00 77.81 90 VAL A O 1
ATOM 685 N N . ASP A 1 91 ? 0.191 1.688 -23.101 1.00 76.12 91 ASP A N 1
ATOM 686 C CA . ASP A 1 91 ? 0.619 1.952 -24.478 1.00 76.12 91 ASP A CA 1
ATOM 687 C C . ASP A 1 91 ? 2.099 2.352 -24.556 1.00 76.12 91 ASP A C 1
ATOM 689 O O . ASP A 1 91 ? 2.791 1.981 -25.509 1.00 76.12 91 ASP A O 1
ATOM 693 N N . ASN A 1 92 ? 2.625 3.001 -23.513 1.00 69.75 92 ASN A N 1
ATOM 694 C CA . ASN A 1 92 ? 4.058 3.271 -23.386 1.00 69.75 92 ASN A CA 1
ATOM 695 C C . ASN A 1 92 ? 4.856 2.004 -23.047 1.00 69.75 92 ASN A C 1
ATOM 697 O O . ASN A 1 92 ? 5.914 1.769 -23.634 1.00 69.75 92 ASN A O 1
ATOM 701 N N . LEU A 1 93 ? 4.323 1.131 -22.186 1.00 70.69 93 LEU A N 1
ATOM 702 C CA . LEU A 1 93 ? 4.979 -0.132 -21.831 1.00 70.69 93 LEU A CA 1
ATOM 703 C C . LEU A 1 93 ? 5.147 -1.055 -23.050 1.00 70.69 93 LEU A C 1
ATOM 705 O O . LEU A 1 93 ? 6.206 -1.655 -23.239 1.00 70.69 93 LEU A O 1
ATOM 709 N N . LYS A 1 94 ? 4.140 -1.123 -23.931 1.00 68.50 94 LYS A 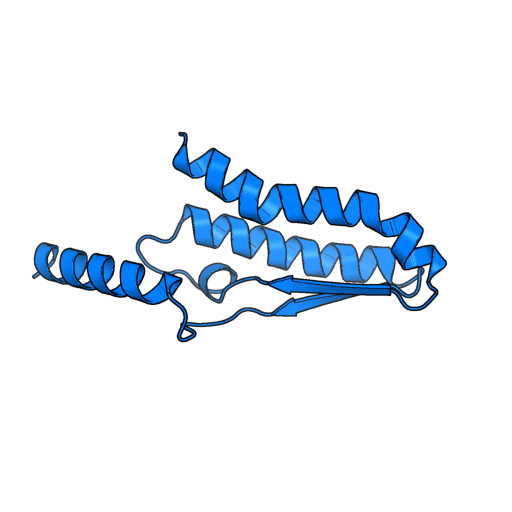N 1
ATOM 710 C CA . LYS A 1 94 ? 4.214 -1.902 -25.181 1.00 68.50 94 LYS A CA 1
ATOM 711 C C . LYS A 1 94 ? 5.356 -1.448 -26.093 1.00 68.50 94 LYS A C 1
ATOM 713 O O . LYS A 1 94 ? 5.967 -2.287 -26.753 1.00 68.50 94 LYS A O 1
ATOM 718 N N . LYS A 1 95 ? 5.645 -0.143 -26.148 1.00 67.44 95 LYS A N 1
ATOM 719 C CA . LYS A 1 95 ? 6.761 0.398 -26.943 1.00 67.44 95 LYS A CA 1
ATOM 720 C C . LYS A 1 95 ? 8.109 -0.041 -26.368 1.00 67.44 95 LYS A C 1
ATOM 722 O O . LYS A 1 95 ? 8.960 -0.503 -27.123 1.00 67.44 95 LYS A O 1
ATOM 727 N N . ILE A 1 96 ? 8.261 0.024 -25.044 1.00 69.56 96 ILE A N 1
ATOM 728 C CA . ILE A 1 96 ? 9.487 -0.377 -24.336 1.00 69.56 96 ILE A CA 1
ATOM 729 C C . ILE A 1 96 ? 9.750 -1.878 -24.507 1.00 69.56 96 ILE A C 1
ATOM 731 O O . ILE A 1 96 ? 10.842 -2.263 -24.918 1.00 69.56 96 ILE A O 1
ATOM 735 N N . LEU A 1 97 ? 8.739 -2.728 -24.297 1.00 70.12 97 LEU A N 1
ATOM 736 C CA . LEU A 1 97 ? 8.873 -4.183 -24.459 1.00 70.12 97 LEU A CA 1
ATOM 737 C C . LEU A 1 97 ? 9.257 -4.582 -25.891 1.00 70.12 97 LEU A C 1
ATOM 739 O O . LEU A 1 97 ? 10.091 -5.463 -26.087 1.00 70.12 97 LEU A O 1
ATOM 743 N N . ARG A 1 98 ? 8.696 -3.908 -26.904 1.00 71.12 98 ARG A N 1
ATOM 744 C CA . ARG A 1 98 ? 9.077 -4.127 -28.311 1.00 71.12 98 ARG A CA 1
ATOM 745 C C . ARG A 1 98 ? 10.526 -3.734 -28.593 1.00 71.12 98 ARG A C 1
ATOM 747 O O . ARG A 1 98 ? 11.167 -4.393 -29.403 1.00 71.12 98 ARG A O 1
ATOM 754 N N . SER A 1 99 ? 11.020 -2.667 -27.968 1.00 68.88 99 SER A N 1
ATOM 755 C CA . SER A 1 99 ? 12.418 -2.245 -28.098 1.00 68.88 99 SER A CA 1
ATOM 756 C C . SER A 1 99 ? 13.365 -3.236 -27.426 1.00 68.88 99 SER A C 1
ATOM 758 O O . SER A 1 99 ? 14.378 -3.596 -28.014 1.00 68.88 99 SER A O 1
ATOM 760 N N . TRP A 1 100 ? 13.015 -3.708 -26.227 1.00 67.44 100 TRP A N 1
ATOM 761 C CA . TRP A 1 100 ? 13.829 -4.664 -25.481 1.00 67.44 100 TRP A CA 1
ATOM 762 C C . TRP A 1 100 ? 13.938 -6.001 -26.216 1.00 67.44 100 TRP A C 1
ATOM 764 O O . TRP A 1 100 ? 15.047 -6.444 -26.482 1.00 67.44 100 TRP A O 1
ATOM 774 N N . ASN A 1 101 ? 12.821 -6.572 -26.684 1.00 70.94 101 ASN A N 1
ATOM 775 C CA . ASN A 1 101 ? 12.831 -7.829 -27.447 1.00 70.94 101 ASN A CA 1
ATOM 776 C C . ASN A 1 101 ? 13.688 -7.776 -28.725 1.00 70.94 101 ASN A C 1
ATOM 778 O O . ASN A 1 101 ? 14.131 -8.819 -29.186 1.00 70.94 101 ASN A O 1
ATOM 782 N N . LYS A 1 102 ? 13.922 -6.591 -29.304 1.00 68.69 102 LYS A N 1
ATOM 783 C CA . LYS A 1 102 ? 14.821 -6.417 -30.457 1.00 68.69 102 LYS A CA 1
ATOM 784 C C . LYS A 1 102 ? 16.306 -6.364 -30.086 1.00 68.69 102 LYS A C 1
ATOM 786 O O . LYS A 1 102 ? 17.129 -6.531 -30.968 1.00 68.69 102 LYS A O 1
ATOM 791 N N . GLN A 1 103 ? 16.648 -6.063 -28.834 1.00 59.03 103 GLN A N 1
ATOM 792 C CA . GLN A 1 103 ? 18.039 -5.958 -28.366 1.00 59.03 103 GLN A CA 1
ATOM 793 C C . GLN A 1 103 ? 18.611 -7.294 -27.878 1.00 59.03 103 GLN A C 1
ATOM 795 O O . GLN A 1 103 ? 19.823 -7.440 -27.788 1.00 59.03 103 GLN A O 1
ATOM 800 N N . ILE A 1 104 ? 17.741 -8.244 -27.538 1.00 61.25 104 ILE A N 1
ATOM 801 C CA . ILE A 1 104 ? 18.093 -9.604 -27.100 1.00 61.25 104 ILE A CA 1
ATOM 802 C C . ILE A 1 104 ? 17.840 -10.666 -28.186 1.00 61.25 104 ILE A C 1
ATOM 804 O O . ILE A 1 104 ? 17.951 -11.856 -27.895 1.00 61.25 104 ILE A O 1
ATOM 808 N N . ALA A 1 105 ? 17.482 -10.241 -29.403 1.00 54.47 105 ALA A N 1
ATOM 809 C CA . ALA A 1 105 ? 17.304 -11.086 -30.585 1.00 54.47 105 ALA A CA 1
ATOM 810 C C . ALA A 1 105 ? 18.476 -10.927 -31.558 1.00 54.47 105 ALA A C 1
ATOM 812 O O . ALA A 1 105 ? 19.027 -9.804 -31.623 1.00 54.47 105 ALA A O 1
#

Organism: Citrus sinensis (NCBI:txid2711)

InterPro domains:
  IPR002347 Short-chain dehydrogenase/reductase SDR [PF00106] (2-94)
  IPR002347 Short-chain dehydrogenase/reductase SDR [PR00081] (26-42)
  IPR002347 Short-chain dehydrogenase/reductase SDR [PR00081] (52-71)
  IPR002347 Short-chain dehydrogenase/reductase SDR [PR00081] (73-90)
  IPR020904 Short-chain dehydrogenase/reductase, conserved site [PS00061] (39-67)
  IPR036291 NAD(P)-binding domain superfamily [SSF51735] (2-95)
  IPR045000 Tropinone reductase [PTHR42898] (2-93)

Solvent-accessible surface area (backbone atoms only — not comparable to full-atom values): 5825 Å² total; per-residue (Å²): 111,66,69,56,52,54,48,36,45,65,60,29,49,48,54,52,54,50,48,64,69,40,43,67,59,32,42,72,66,60,66,20,76,47,77,45,83,45,29,42,48,31,77,44,92,54,88,97,34,68,70,62,18,50,29,23,26,50,46,54,54,48,28,57,52,50,25,65,71,33,42,87,48,40,28,47,44,43,68,46,57,52,72,95,60,100,47,81,72,46,62,56,50,56,54,51,53,57,53,50,60,60,73,80,99

Nearest PDB structures (foldseek):
  7djs-assembly1_D  TM=9.192E-01  e=3.490E-06  Pseudomonas aeruginosa
  4j2h-assembly1_A  TM=9.618E-01  e=5.231E-06  Sinorhizobium meliloti 1021
  8hsa-assembly3_D  TM=9.192E-01  e=3.263E-06  Brucella melitensis bv. 1 str. 16M
  6zdz-assembly1_A  TM=9.063E-01  e=1.245E-04  Comamonas sp. 26
  6zdz-assembly1_B  TM=9.296E-01  e=2.444E-04  Comamonas sp. 26

Radius of gyration: 16.51 Å; Cα contacts (8 Å, |Δi|>4): 112; chains: 1; bounding box: 36×23×47 Å